Protein AF-X0UMY5-F1 (afdb_monomer_lite)

Sequence (171 aa):
MQELLCKQFGVSAKFNDKVYYTHPLPEKIARATLAKIRTCKVGYRDKYIKGIAEKIVKEKVNLDKLRGIKDTKIIRERLMELPGVGPYTADLVLAIGFRRPTFHLDLFTREALYTFYFDGKKVSDKELIKFVDKRWGKWKHHVMLLLTTNTDTWAKKLGISFRLKSGAKSS

Structure (mmCIF, N/CA/C/O backbone):
data_AF-X0UMY5-F1
#
_entry.id   AF-X0UMY5-F1
#
loop_
_atom_site.group_PDB
_atom_site.id
_atom_site.type_symbol
_atom_site.label_atom_id
_atom_site.label_alt_id
_atom_site.label_comp_id
_atom_site.label_asym_id
_atom_site.label_entity_id
_atom_site.label_seq_id
_atom_site.pdbx_PDB_ins_code
_atom_site.Cartn_x
_atom_site.Cartn_y
_atom_site.Cartn_z
_atom_site.occupancy
_atom_site.B_iso_or_equiv
_atom_site.auth_seq_id
_atom_site.auth_comp_id
_atom_site.auth_asym_id
_atom_site.auth_atom_id
_atom_site.pdbx_PDB_model_num
ATOM 1 N N . MET A 1 1 ? -2.654 5.251 -14.133 1.00 88.88 1 MET A N 1
ATOM 2 C CA . MET A 1 1 ? -1.209 4.959 -13.952 1.00 88.88 1 MET A CA 1
ATOM 3 C C . MET A 1 1 ? -0.907 3.486 -14.191 1.00 88.88 1 MET A C 1
ATOM 5 O O . MET A 1 1 ? -0.159 3.194 -15.109 1.00 88.88 1 MET A O 1
ATOM 9 N N . GLN A 1 2 ? -1.501 2.561 -13.423 1.00 91.31 2 GLN A N 1
ATOM 10 C CA . GLN A 1 2 ? -1.234 1.120 -13.557 1.00 91.31 2 GLN A CA 1
ATOM 11 C C . GLN A 1 2 ? -1.515 0.586 -14.970 1.00 91.31 2 GLN A C 1
ATOM 13 O O . GLN A 1 2 ? -0.653 -0.052 -15.555 1.00 91.31 2 GLN A O 1
ATOM 18 N N . GLU A 1 3 ? -2.651 0.944 -15.572 1.00 94.06 3 GLU A N 1
ATOM 19 C CA . GLU A 1 3 ? -2.949 0.575 -16.965 1.00 94.06 3 GLU A CA 1
ATOM 20 C C . GLU A 1 3 ? -1.906 1.087 -17.967 1.00 94.06 3 GLU A C 1
ATOM 22 O O . GLU A 1 3 ? -1.607 0.403 -18.939 1.00 94.06 3 GLU A O 1
ATOM 27 N N . LEU A 1 4 ? -1.325 2.271 -17.730 1.00 96.94 4 LEU A N 1
ATOM 28 C CA . LEU A 1 4 ? -0.267 2.818 -18.584 1.00 96.94 4 LEU A CA 1
ATOM 29 C C . LEU A 1 4 ? 1.024 2.009 -18.436 1.00 96.94 4 LEU A C 1
ATOM 31 O O . LEU A 1 4 ? 1.668 1.724 -19.438 1.00 96.94 4 LEU A O 1
ATOM 35 N N . LEU A 1 5 ? 1.367 1.584 -17.214 1.00 96.62 5 LEU A N 1
ATOM 36 C CA . LEU A 1 5 ? 2.493 0.674 -16.983 1.00 96.62 5 LEU A CA 1
ATOM 37 C C . LEU A 1 5 ? 2.278 -0.671 -17.686 1.00 96.62 5 LEU A C 1
ATOM 39 O O . LEU A 1 5 ? 3.196 -1.155 -18.346 1.00 96.62 5 LEU A O 1
ATOM 43 N N . CYS A 1 6 ? 1.078 -1.252 -17.589 1.00 97.06 6 CYS A N 1
ATOM 44 C CA . CYS A 1 6 ? 0.743 -2.493 -18.289 1.00 97.06 6 CYS A CA 1
ATOM 45 C C . CYS A 1 6 ? 0.832 -2.311 -19.808 1.00 97.06 6 CYS A C 1
ATOM 47 O O . CYS A 1 6 ? 1.504 -3.089 -20.471 1.00 97.06 6 CYS A O 1
ATOM 49 N N . LYS A 1 7 ? 0.248 -1.250 -20.373 1.00 96.44 7 LYS A N 1
ATOM 50 C CA . LYS A 1 7 ? 0.339 -0.967 -21.816 1.00 96.44 7 LYS A CA 1
ATOM 51 C C . LYS A 1 7 ? 1.782 -0.768 -22.291 1.00 96.44 7 LYS A C 1
ATOM 53 O O . LYS A 1 7 ? 2.150 -1.272 -23.345 1.00 96.44 7 LYS A O 1
ATOM 58 N N . GLN A 1 8 ? 2.602 -0.063 -21.512 1.00 96.81 8 GLN A N 1
ATOM 59 C CA . GLN A 1 8 ? 3.969 0.303 -21.895 1.00 96.81 8 GLN A CA 1
ATOM 60 C C . GLN A 1 8 ? 4.983 -0.836 -21.724 1.00 96.81 8 GLN A C 1
ATOM 62 O O . GLN A 1 8 ? 5.952 -0.927 -22.480 1.00 96.81 8 GLN A O 1
ATOM 67 N N . PHE A 1 9 ? 4.807 -1.673 -20.700 1.00 97.38 9 PHE A N 1
ATOM 68 C CA . PHE A 1 9 ? 5.815 -2.650 -20.276 1.00 97.38 9 PHE A CA 1
ATOM 69 C C . PHE A 1 9 ? 5.265 -4.073 -20.108 1.00 97.38 9 PHE A C 1
ATOM 71 O O . PHE A 1 9 ? 6.040 -5.002 -19.890 1.00 97.38 9 PHE A O 1
ATOM 78 N N . GLY A 1 10 ? 3.957 -4.283 -20.211 1.00 96.56 10 GLY A N 1
ATOM 79 C CA . GLY A 1 10 ? 3.329 -5.601 -20.184 1.00 96.56 10 GLY A CA 1
ATOM 80 C C . GLY A 1 10 ? 3.562 -6.404 -21.462 1.00 96.56 10 GLY A C 1
ATOM 81 O O . GLY A 1 10 ? 4.281 -5.994 -22.379 1.00 96.56 10 GLY A O 1
ATOM 82 N N . VAL A 1 11 ? 2.987 -7.600 -21.506 1.00 96.25 11 VAL A N 1
ATOM 83 C CA . VAL A 1 11 ? 2.858 -8.417 -22.720 1.00 96.25 11 VAL A CA 1
ATOM 84 C C . VAL A 1 11 ? 1.407 -8.328 -23.177 1.00 96.25 11 VAL A C 1
ATOM 86 O O . VAL A 1 11 ? 0.504 -8.391 -22.344 1.00 96.25 11 VAL A O 1
ATOM 89 N N . SER A 1 12 ? 1.176 -8.138 -24.474 1.00 95.88 12 SER A N 1
ATOM 90 C CA . SER A 1 12 ? -0.179 -8.088 -25.023 1.00 95.88 12 SER A CA 1
ATOM 91 C C . SER A 1 12 ? -0.782 -9.487 -25.142 1.00 95.88 12 SER A C 1
ATOM 93 O O . SER A 1 12 ? -0.109 -10.407 -25.601 1.00 95.88 12 SER A O 1
ATOM 95 N N . ALA A 1 13 ? -2.062 -9.620 -24.813 1.00 94.88 13 ALA A N 1
ATOM 96 C CA . ALA A 1 13 ? -2.863 -10.822 -25.010 1.00 94.88 13 ALA A CA 1
ATOM 97 C C . ALA A 1 13 ? -4.207 -10.442 -25.646 1.00 94.88 13 ALA A C 1
ATOM 99 O O . ALA A 1 13 ? -4.795 -9.424 -25.275 1.00 94.88 13 ALA A O 1
ATOM 100 N N . LYS A 1 14 ? -4.699 -11.241 -26.599 1.00 96.44 14 LYS A N 1
ATOM 101 C CA . LYS A 1 14 ? -5.999 -11.020 -27.250 1.00 96.44 14 LYS A CA 1
ATOM 102 C C . LYS A 1 14 ? -7.041 -11.969 -26.658 1.00 96.44 14 LYS A C 1
ATOM 104 O O . LYS A 1 14 ? -6.791 -13.166 -26.564 1.00 96.44 14 LYS A O 1
ATOM 109 N N . PHE A 1 15 ? -8.200 -11.437 -26.284 1.00 95.38 15 PHE A N 1
ATOM 110 C CA . PHE A 1 15 ? -9.347 -12.213 -25.808 1.00 95.38 15 PHE A CA 1
ATOM 111 C C . PHE A 1 15 ? -10.645 -11.509 -26.222 1.00 95.38 15 PHE A C 1
ATOM 113 O O . PHE A 1 15 ? -10.776 -10.309 -25.982 1.00 95.38 15 PHE A O 1
ATOM 120 N N . ASN A 1 16 ? -11.578 -12.223 -26.864 1.00 94.75 16 ASN A N 1
ATOM 121 C CA . ASN A 1 16 ? -12.845 -11.683 -27.395 1.00 94.75 16 ASN A CA 1
ATOM 122 C C . ASN A 1 16 ? -12.675 -10.346 -28.144 1.00 94.75 16 ASN A C 1
ATOM 124 O O . ASN A 1 16 ? -13.276 -9.335 -27.784 1.00 94.75 16 ASN A O 1
ATOM 128 N N . ASP A 1 17 ? -11.767 -10.329 -29.124 1.00 94.75 17 ASP A N 1
ATOM 129 C CA . ASP A 1 17 ? -11.430 -9.159 -29.953 1.00 94.75 17 ASP A CA 1
ATOM 130 C C . ASP A 1 17 ? -10.934 -7.909 -29.221 1.00 94.75 17 ASP A C 1
ATOM 132 O O . ASP A 1 17 ? -10.745 -6.853 -29.823 1.00 94.75 17 ASP A O 1
ATOM 136 N N . LYS A 1 18 ? -10.597 -8.044 -27.938 1.00 95.88 18 LYS A N 1
ATOM 137 C CA . LYS A 1 18 ? -9.970 -6.996 -27.136 1.00 95.88 18 LYS A CA 1
ATOM 138 C C . LYS A 1 18 ? -8.519 -7.348 -26.841 1.00 95.88 18 LYS A C 1
ATOM 140 O O . LYS A 1 18 ? -8.171 -8.509 -26.617 1.00 95.88 18 LYS A O 1
ATOM 145 N N . VAL A 1 19 ? -7.668 -6.324 -26.838 1.00 96.12 19 VAL A N 1
ATOM 146 C CA . VAL A 1 19 ? -6.256 -6.441 -26.461 1.00 96.12 19 VAL A CA 1
ATOM 147 C C . VAL A 1 19 ? -6.095 -6.024 -25.006 1.00 96.12 19 VAL A C 1
ATOM 149 O O . VAL A 1 19 ? -6.445 -4.910 -24.614 1.00 96.12 19 VAL A O 1
ATOM 152 N N . TYR A 1 20 ? -5.525 -6.924 -24.221 1.00 96.25 20 TYR A N 1
ATOM 153 C CA . TYR A 1 20 ? -5.171 -6.727 -22.825 1.00 96.25 20 TYR A CA 1
ATOM 154 C C . TYR A 1 20 ? -3.658 -6.735 -22.678 1.00 96.25 20 TYR A C 1
ATOM 156 O O . TYR A 1 20 ? -2.945 -7.277 -23.517 1.00 96.25 20 TYR A O 1
ATOM 164 N N . TYR A 1 21 ? -3.167 -6.154 -21.589 1.00 97.12 21 TYR A N 1
ATOM 165 C CA . TYR A 1 21 ? -1.746 -6.133 -21.282 1.00 97.12 21 TYR A CA 1
ATOM 166 C C . TYR A 1 21 ? -1.520 -6.667 -19.878 1.00 97.12 21 TYR A C 1
ATOM 168 O O . TYR A 1 21 ? -2.179 -6.230 -18.931 1.00 97.12 21 TYR A O 1
ATOM 176 N N . THR A 1 22 ? -0.583 -7.600 -19.738 1.00 96.44 22 THR A N 1
ATOM 177 C CA . THR A 1 22 ? -0.213 -8.146 -18.430 1.00 96.44 22 THR A CA 1
ATOM 178 C C . THR A 1 22 ? 0.404 -7.071 -17.539 1.00 96.44 22 THR A C 1
ATOM 180 O O . THR A 1 22 ? 0.918 -6.053 -18.014 1.00 96.44 22 THR A O 1
ATOM 183 N N . HIS A 1 23 ? 0.437 -7.328 -16.230 1.00 95.44 23 HIS A N 1
ATOM 184 C CA . HIS A 1 23 ? 1.312 -6.559 -15.353 1.00 95.44 23 HIS A CA 1
ATOM 185 C C . HIS A 1 23 ? 2.771 -6.703 -15.829 1.00 95.44 23 HIS A C 1
ATOM 187 O O . HIS A 1 23 ? 3.162 -7.794 -16.267 1.00 95.44 23 HIS A O 1
ATOM 193 N N . PRO A 1 24 ? 3.583 -5.633 -15.797 1.00 96.25 24 PRO A N 1
ATOM 194 C CA . PRO A 1 24 ? 4.969 -5.717 -16.226 1.00 96.25 24 PRO A CA 1
ATOM 195 C C . PRO A 1 24 ? 5.804 -6.612 -15.314 1.00 96.25 24 PRO A C 1
ATOM 197 O O . PRO A 1 24 ? 5.632 -6.615 -14.092 1.00 96.25 24 PRO A O 1
ATOM 200 N N . LEU A 1 25 ? 6.744 -7.325 -15.935 1.00 95.69 25 LEU A N 1
ATOM 201 C CA . LEU A 1 25 ? 7.779 -8.079 -15.239 1.00 95.69 25 LEU A CA 1
ATOM 202 C C . LEU A 1 25 ? 8.873 -7.136 -14.701 1.00 95.69 25 LEU A C 1
ATOM 204 O O . LEU A 1 25 ? 9.191 -6.145 -15.377 1.00 95.69 25 LEU A O 1
ATOM 208 N N . PRO A 1 26 ? 9.487 -7.439 -13.540 1.00 96.44 26 PRO A N 1
ATOM 209 C CA . PRO A 1 26 ? 10.571 -6.633 -12.977 1.00 96.44 26 PRO A CA 1
ATOM 210 C C . PRO A 1 26 ? 11.713 -6.373 -13.968 1.00 96.44 26 PRO A C 1
ATOM 212 O O . PRO A 1 26 ? 12.174 -5.243 -14.086 1.00 96.44 26 PRO A O 1
ATOM 215 N N . GLU A 1 27 ? 12.111 -7.359 -14.770 1.00 97.06 27 GLU A N 1
ATOM 216 C CA . GLU A 1 27 ? 13.205 -7.258 -15.746 1.00 97.06 27 GLU A CA 1
ATOM 217 C C . GLU A 1 27 ? 12.942 -6.188 -16.810 1.00 97.06 27 GLU A C 1
ATOM 219 O O . GLU A 1 27 ? 13.857 -5.477 -17.237 1.00 97.06 27 GLU A O 1
ATOM 224 N N . LYS A 1 28 ? 11.684 -6.048 -17.248 1.00 97.56 28 LYS A N 1
ATOM 225 C CA . LYS A 1 28 ? 11.303 -5.022 -18.228 1.00 97.56 28 LYS A CA 1
ATOM 226 C C . LYS A 1 28 ? 11.378 -3.621 -17.629 1.00 97.56 28 LYS A C 1
ATOM 228 O O . LYS A 1 28 ? 11.832 -2.704 -18.310 1.00 97.56 28 LYS A O 1
ATOM 233 N N . ILE A 1 29 ? 10.970 -3.460 -16.372 1.00 98.00 29 ILE A N 1
ATOM 234 C CA . ILE A 1 29 ? 11.041 -2.175 -15.665 1.00 98.00 29 ILE A CA 1
ATOM 235 C C . ILE A 1 29 ? 12.493 -1.817 -15.327 1.00 98.00 29 ILE A C 1
ATOM 237 O O . ILE A 1 29 ? 12.902 -0.681 -15.558 1.00 98.00 29 ILE A O 1
ATOM 241 N N . ALA A 1 30 ? 13.293 -2.777 -14.857 1.00 97.62 30 ALA A N 1
ATOM 242 C CA . ALA A 1 30 ? 14.694 -2.569 -14.492 1.00 97.62 30 ALA A CA 1
ATOM 243 C C . ALA A 1 30 ? 15.532 -2.054 -15.675 1.00 97.62 30 ALA A C 1
ATOM 245 O O . ALA A 1 30 ? 16.326 -1.127 -15.518 1.00 97.62 30 ALA A O 1
ATOM 246 N N . ARG A 1 31 ? 15.302 -2.580 -16.887 1.00 97.75 31 ARG A N 1
ATOM 247 C CA . ARG A 1 31 ? 15.978 -2.120 -18.116 1.00 97.75 31 ARG A CA 1
ATOM 248 C C . ARG A 1 31 ? 15.446 -0.796 -18.673 1.00 97.75 31 ARG A C 1
ATOM 250 O O . ARG A 1 31 ? 16.093 -0.193 -19.523 1.00 97.75 31 ARG A O 1
ATOM 257 N N . ALA A 1 32 ? 14.273 -0.335 -18.242 1.00 97.69 32 ALA A N 1
ATOM 258 C CA . ALA A 1 32 ? 13.686 0.897 -18.757 1.00 97.69 32 ALA A CA 1
ATOM 259 C C . ALA A 1 32 ? 14.389 2.141 -18.192 1.00 97.69 32 ALA A C 1
ATOM 261 O O . ALA A 1 32 ? 14.833 2.166 -17.043 1.00 97.69 32 ALA A O 1
ATOM 262 N N . THR A 1 33 ? 14.448 3.214 -18.981 1.00 97.62 33 THR A N 1
ATOM 263 C CA . THR A 1 33 ? 14.919 4.516 -18.494 1.00 97.62 33 THR A CA 1
ATOM 264 C C . THR A 1 33 ? 13.873 5.159 -17.578 1.00 97.62 33 THR A C 1
ATOM 266 O O . THR A 1 33 ? 12.667 4.957 -17.751 1.00 97.62 33 THR A O 1
ATOM 269 N N . LEU A 1 34 ? 14.317 5.988 -16.625 1.00 97.25 34 LEU A N 1
ATOM 270 C CA . LEU A 1 34 ? 13.405 6.748 -15.756 1.00 97.25 34 LEU A CA 1
ATOM 271 C C . LEU A 1 34 ? 12.433 7.613 -16.568 1.00 97.25 34 LEU A C 1
ATOM 273 O O . LEU A 1 34 ? 11.244 7.645 -16.263 1.00 97.25 34 LEU A O 1
ATOM 277 N N . ALA A 1 35 ? 12.917 8.250 -17.641 1.00 96.88 35 ALA A N 1
ATOM 278 C CA . ALA A 1 35 ? 12.086 9.042 -18.545 1.00 96.88 35 ALA A CA 1
ATOM 279 C C . ALA A 1 35 ? 10.931 8.213 -19.131 1.00 96.88 35 ALA A C 1
ATOM 281 O O . ALA A 1 35 ? 9.782 8.652 -19.098 1.00 96.88 35 ALA A O 1
ATOM 282 N N . LYS A 1 36 ? 11.207 6.977 -19.577 1.00 97.25 36 LYS A N 1
ATOM 283 C CA . LYS A 1 36 ? 10.182 6.077 -20.121 1.00 97.25 36 LYS A CA 1
ATOM 284 C C . LYS A 1 36 ? 9.163 5.667 -19.059 1.00 97.25 36 LYS A C 1
ATOM 286 O O . LYS A 1 36 ? 7.971 5.665 -19.348 1.00 97.25 36 LYS A O 1
ATOM 291 N N . ILE A 1 37 ? 9.594 5.379 -17.832 1.00 97.81 37 ILE A N 1
ATOM 292 C CA . ILE A 1 37 ? 8.681 5.063 -16.718 1.00 97.81 37 ILE A CA 1
ATOM 293 C C . ILE A 1 37 ? 7.802 6.276 -16.376 1.00 97.81 37 ILE A C 1
ATOM 295 O O . ILE A 1 37 ? 6.595 6.134 -16.171 1.00 97.81 37 ILE A O 1
ATOM 299 N N . ARG A 1 38 ? 8.370 7.486 -16.385 1.00 96.69 38 ARG A N 1
ATOM 300 C CA . ARG A 1 38 ? 7.656 8.730 -16.066 1.00 96.69 38 ARG A CA 1
ATOM 301 C C . ARG A 1 38 ? 6.504 9.030 -17.033 1.00 96.69 38 ARG A C 1
ATOM 303 O O . ARG A 1 38 ? 5.491 9.573 -16.593 1.00 96.69 38 ARG A O 1
ATOM 310 N N . THR A 1 39 ? 6.588 8.591 -18.295 1.00 97.06 39 THR A N 1
ATOM 311 C CA . THR A 1 39 ? 5.473 8.697 -19.266 1.00 97.06 39 THR A CA 1
ATOM 312 C C . THR A 1 39 ? 4.184 8.012 -18.790 1.00 97.06 39 THR A C 1
ATOM 314 O O . THR A 1 39 ? 3.088 8.413 -19.174 1.00 97.06 39 THR A O 1
ATOM 317 N N . CYS A 1 40 ? 4.280 7.045 -17.869 1.00 97.31 40 CYS A N 1
ATOM 318 C CA . CYS A 1 40 ? 3.131 6.346 -17.283 1.00 97.31 40 CYS A CA 1
ATOM 319 C C . CYS A 1 40 ? 2.409 7.152 -16.181 1.00 97.31 40 CYS A C 1
ATOM 321 O O . CYS A 1 40 ? 1.572 6.605 -15.454 1.00 97.31 40 CYS A O 1
ATOM 323 N N . LYS A 1 41 ? 2.723 8.450 -16.049 1.00 96.88 41 LYS A N 1
ATOM 324 C CA . LYS A 1 41 ? 2.129 9.403 -15.095 1.00 96.88 41 LYS A CA 1
ATOM 325 C C . LYS A 1 41 ? 2.325 9.022 -13.622 1.00 96.88 41 LYS A C 1
ATOM 327 O O . LYS A 1 41 ? 1.504 9.373 -12.787 1.00 96.88 41 LYS A O 1
ATOM 332 N N . VAL A 1 42 ? 3.410 8.315 -13.291 1.00 94.88 42 VAL A N 1
ATOM 333 C CA . VAL A 1 42 ? 3.701 7.838 -11.919 1.00 94.88 42 VAL A CA 1
ATOM 334 C C . VAL A 1 42 ? 4.295 8.912 -10.990 1.00 94.88 42 VAL A C 1
ATOM 336 O O . VAL A 1 42 ? 4.395 8.702 -9.778 1.00 94.88 42 VAL A O 1
ATOM 339 N N . GLY A 1 43 ? 4.668 10.073 -11.540 1.00 94.38 43 GLY A N 1
ATOM 340 C CA . GLY A 1 43 ? 5.290 11.173 -10.800 1.00 94.38 43 GLY A CA 1
ATOM 341 C C . GLY A 1 43 ? 6.654 10.782 -10.225 1.00 94.38 43 GLY A C 1
ATOM 342 O O . GLY A 1 43 ? 7.393 10.024 -10.847 1.00 94.38 43 GLY A O 1
ATOM 343 N N . TYR A 1 44 ? 6.956 11.254 -9.012 1.00 93.81 44 TYR A N 1
ATOM 344 C CA . TYR A 1 44 ? 8.215 10.979 -8.296 1.00 93.81 44 TYR A CA 1
ATOM 345 C C . TYR A 1 44 ? 8.443 9.495 -7.952 1.00 93.81 44 TYR A C 1
ATOM 347 O O . TYR A 1 44 ? 9.529 9.114 -7.517 1.00 93.81 44 TYR A O 1
ATOM 355 N N . ARG A 1 45 ? 7.410 8.653 -8.102 1.00 95.62 45 ARG A N 1
ATOM 356 C CA . ARG A 1 45 ? 7.484 7.215 -7.810 1.00 95.62 45 ARG A CA 1
ATOM 357 C C . ARG A 1 45 ? 8.235 6.436 -8.884 1.00 95.62 45 ARG A C 1
ATOM 359 O O . ARG A 1 45 ? 8.533 5.270 -8.663 1.00 95.62 45 ARG A O 1
ATOM 366 N N . ASP A 1 46 ? 8.553 7.054 -10.018 1.00 96.31 46 ASP A N 1
ATOM 367 C CA . ASP A 1 46 ? 9.377 6.460 -11.073 1.00 96.31 46 ASP A CA 1
ATOM 368 C C . ASP A 1 46 ? 10.702 5.890 -10.540 1.00 96.31 46 ASP A C 1
ATOM 370 O O . ASP A 1 46 ? 11.049 4.753 -10.861 1.00 96.31 46 ASP A O 1
ATOM 374 N N . LYS A 1 47 ? 11.388 6.635 -9.664 1.00 96.75 47 LYS A N 1
ATOM 375 C CA . LYS A 1 47 ? 12.637 6.221 -9.010 1.00 96.75 47 LYS A CA 1
ATOM 376 C C . LYS A 1 47 ? 12.446 4.978 -8.143 1.00 96.75 47 LYS A C 1
ATOM 378 O O . LYS A 1 47 ? 13.263 4.066 -8.204 1.00 96.75 47 LYS A O 1
ATOM 383 N N . TYR A 1 48 ? 11.360 4.919 -7.372 1.00 97.25 48 TYR A N 1
ATOM 384 C CA . TYR A 1 48 ? 11.058 3.770 -6.514 1.00 97.25 48 TYR A CA 1
ATOM 385 C C . TYR A 1 48 ? 10.646 2.551 -7.333 1.00 97.25 48 TYR A C 1
ATOM 387 O O . TYR A 1 48 ? 11.165 1.468 -7.109 1.00 97.25 48 TYR A O 1
ATOM 395 N N . ILE A 1 49 ? 9.784 2.725 -8.337 1.00 97.12 49 ILE A N 1
ATOM 396 C CA . ILE A 1 49 ? 9.355 1.638 -9.226 1.00 97.12 49 ILE A CA 1
ATOM 397 C C . ILE A 1 49 ? 10.566 1.012 -9.929 1.00 97.12 49 ILE A C 1
ATOM 399 O O . ILE A 1 49 ? 10.708 -0.212 -9.921 1.00 97.12 49 ILE A O 1
ATOM 403 N N . LYS A 1 50 ? 11.460 1.838 -10.493 1.00 97.81 50 LYS A N 1
ATOM 404 C CA . LYS A 1 50 ? 12.700 1.360 -11.117 1.00 97.81 50 LYS A CA 1
ATOM 405 C C . LYS A 1 50 ? 13.625 0.699 -10.097 1.00 97.81 50 LYS A C 1
ATOM 407 O O . LYS A 1 50 ? 14.043 -0.428 -10.327 1.00 97.81 50 LYS A O 1
ATOM 412 N N . GLY A 1 51 ? 13.882 1.350 -8.962 1.00 97.56 51 GLY A N 1
ATOM 413 C CA . GLY A 1 51 ? 14.791 0.839 -7.933 1.00 97.56 51 GLY A CA 1
ATOM 414 C C . GLY A 1 51 ? 14.331 -0.484 -7.314 1.00 97.56 51 GLY A C 1
ATOM 415 O O . GLY A 1 51 ? 15.147 -1.374 -7.095 1.00 97.56 51 GLY A O 1
ATOM 416 N N . ILE A 1 52 ? 13.024 -0.660 -7.089 1.00 96.88 52 ILE A N 1
ATOM 417 C CA . ILE A 1 52 ? 12.450 -1.939 -6.645 1.00 96.88 52 ILE A CA 1
ATOM 418 C C . ILE A 1 52 ? 12.689 -3.015 -7.705 1.00 96.88 52 ILE A C 1
ATOM 420 O O . ILE A 1 52 ? 13.158 -4.101 -7.376 1.00 96.88 52 ILE A O 1
ATOM 424 N N . ALA A 1 53 ? 12.393 -2.721 -8.974 1.00 97.25 53 ALA A N 1
ATOM 425 C CA . ALA A 1 53 ? 12.584 -3.675 -10.059 1.00 97.25 53 ALA A CA 1
ATOM 426 C C . ALA A 1 53 ? 14.060 -4.076 -10.222 1.00 97.25 53 ALA A C 1
ATOM 428 O O . ALA A 1 53 ? 14.365 -5.260 -10.338 1.00 97.25 53 ALA A O 1
ATOM 429 N N . GLU A 1 54 ? 14.980 -3.112 -10.169 1.00 97.38 54 GLU A N 1
ATOM 430 C CA . GLU A 1 54 ? 16.424 -3.354 -10.224 1.00 97.38 54 GLU A CA 1
ATOM 431 C C . GLU A 1 54 ? 16.906 -4.200 -9.048 1.00 97.38 54 GLU A C 1
ATOM 433 O O . GLU A 1 54 ? 17.646 -5.158 -9.263 1.00 97.38 54 GLU A O 1
ATOM 438 N N . LYS A 1 55 ? 16.453 -3.903 -7.823 1.00 96.12 55 LYS A N 1
ATOM 439 C CA . LYS A 1 55 ? 16.800 -4.686 -6.632 1.00 96.12 55 LYS A CA 1
ATOM 440 C C . LYS A 1 55 ? 16.283 -6.122 -6.729 1.00 96.12 55 LYS A C 1
ATOM 442 O O . LYS A 1 55 ? 17.054 -7.052 -6.512 1.00 96.12 55 LYS A O 1
ATOM 447 N N . ILE A 1 56 ? 15.025 -6.313 -7.140 1.00 95.31 56 ILE A N 1
ATOM 448 C CA . ILE A 1 56 ? 14.439 -7.649 -7.338 1.00 95.31 56 ILE A CA 1
ATOM 449 C C . ILE A 1 56 ? 15.257 -8.463 -8.344 1.00 95.31 56 ILE A C 1
ATOM 451 O O . ILE A 1 56 ? 15.581 -9.617 -8.067 1.00 95.31 56 ILE A O 1
ATOM 455 N N . VAL A 1 57 ? 15.619 -7.866 -9.482 1.00 96.62 57 VAL A N 1
ATOM 456 C CA . VAL A 1 57 ? 16.381 -8.548 -10.539 1.00 96.62 57 VAL A CA 1
ATOM 457 C C . VAL A 1 57 ? 17.815 -8.838 -10.091 1.00 96.62 57 VAL A C 1
ATOM 459 O O . VAL A 1 57 ? 18.291 -9.961 -10.256 1.00 96.62 57 VAL A O 1
ATOM 462 N N . LYS A 1 58 ? 18.500 -7.854 -9.497 1.00 96.56 58 LYS A N 1
ATOM 463 C CA . LYS A 1 58 ? 19.901 -7.965 -9.064 1.00 96.56 58 LYS A CA 1
ATOM 464 C C . LYS A 1 58 ? 20.080 -8.999 -7.955 1.00 96.56 58 LYS A C 1
ATOM 466 O O . LYS A 1 58 ? 20.973 -9.836 -8.037 1.00 96.56 58 LYS A O 1
ATOM 471 N N . GLU A 1 59 ? 19.237 -8.946 -6.930 1.00 94.75 59 GLU A N 1
ATOM 472 C CA . GLU A 1 59 ? 19.320 -9.833 -5.762 1.00 94.75 59 GLU A CA 1
ATOM 473 C C . GLU A 1 59 ? 18.535 -11.136 -5.959 1.00 94.75 59 GLU A C 1
ATOM 475 O O . GLU A 1 59 ? 18.510 -11.986 -5.070 1.00 94.75 59 GLU A O 1
ATOM 480 N N . LYS A 1 60 ? 17.893 -11.312 -7.125 1.00 92.62 60 LYS A N 1
ATOM 481 C CA . LYS A 1 60 ? 17.020 -12.454 -7.437 1.00 92.62 60 LYS A CA 1
ATOM 482 C C . LYS A 1 60 ? 15.984 -12.680 -6.328 1.00 92.62 60 LYS A C 1
ATOM 484 O O . LYS A 1 60 ? 15.761 -13.811 -5.884 1.00 92.62 60 LYS A O 1
ATOM 489 N N . VAL A 1 61 ? 15.370 -11.588 -5.860 1.00 89.94 61 VAL A N 1
ATOM 490 C CA . VAL A 1 61 ? 14.407 -11.609 -4.751 1.00 89.94 61 VAL A CA 1
ATOM 491 C C . VAL A 1 61 ? 13.241 -12.514 -5.126 1.00 89.94 61 VAL A C 1
ATOM 493 O O . VAL A 1 61 ? 12.472 -12.228 -6.041 1.00 89.94 61 VAL A O 1
ATOM 496 N N . ASN A 1 62 ? 13.088 -13.605 -4.383 1.00 88.31 62 ASN A N 1
ATOM 497 C CA . ASN A 1 62 ? 12.006 -14.554 -4.588 1.00 88.31 62 ASN A CA 1
ATOM 498 C C . ASN A 1 62 ? 10.878 -14.276 -3.582 1.00 88.31 62 ASN A C 1
ATOM 500 O O . ASN A 1 62 ? 10.980 -14.615 -2.399 1.00 88.31 62 ASN A O 1
ATOM 504 N N . LEU A 1 63 ? 9.800 -13.655 -4.065 1.00 86.75 63 LEU A N 1
ATOM 505 C CA . LEU A 1 63 ? 8.641 -13.301 -3.241 1.00 86.75 63 LEU A CA 1
ATOM 506 C C . LEU A 1 63 ? 7.909 -14.533 -2.684 1.00 86.75 63 LEU A C 1
ATOM 508 O O . LEU A 1 63 ? 7.375 -14.458 -1.579 1.00 86.75 63 LEU A O 1
ATOM 512 N N . ASP A 1 64 ? 7.928 -15.674 -3.377 1.00 88.44 64 ASP A N 1
ATOM 513 C CA . ASP A 1 64 ? 7.319 -16.913 -2.876 1.00 88.44 64 ASP A CA 1
ATOM 514 C C . ASP A 1 64 ? 8.119 -17.511 -1.713 1.00 88.44 64 ASP A C 1
ATOM 516 O O . ASP A 1 64 ? 7.539 -17.953 -0.720 1.00 88.44 64 ASP A O 1
ATOM 520 N N . LYS A 1 65 ? 9.456 -17.426 -1.759 1.00 91.12 65 LYS A N 1
ATOM 521 C CA . LYS A 1 65 ? 10.305 -17.770 -0.607 1.00 91.12 65 LYS A CA 1
ATOM 522 C C . LYS A 1 65 ? 10.021 -16.857 0.583 1.00 91.12 65 LYS A C 1
ATOM 524 O O . LYS A 1 65 ? 9.929 -17.347 1.706 1.00 91.12 65 LYS A O 1
ATOM 529 N N . LEU A 1 66 ? 9.840 -15.551 0.354 1.00 90.50 66 LEU A N 1
ATOM 530 C CA . LEU A 1 66 ? 9.433 -14.629 1.422 1.00 90.50 66 LEU A CA 1
ATOM 531 C C . LEU A 1 66 ? 8.067 -15.009 1.999 1.00 90.50 66 LEU A C 1
ATOM 533 O O . LEU A 1 66 ? 7.903 -15.016 3.218 1.00 90.50 66 LEU A O 1
ATOM 537 N N . ARG A 1 67 ? 7.106 -15.384 1.148 1.00 90.00 67 ARG A N 1
ATOM 538 C CA . ARG A 1 67 ? 5.776 -15.832 1.576 1.00 90.00 67 ARG A CA 1
ATOM 539 C C . ARG A 1 67 ? 5.839 -17.074 2.471 1.00 90.00 67 ARG A C 1
ATOM 541 O O . ARG A 1 67 ? 4.983 -17.201 3.343 1.00 90.00 67 ARG A O 1
ATOM 548 N N . GLY A 1 68 ? 6.839 -17.942 2.307 1.00 91.44 68 GLY A N 1
ATOM 549 C CA . GLY A 1 68 ? 7.049 -19.139 3.133 1.00 91.44 68 GLY A CA 1
ATOM 550 C C . GLY A 1 68 ? 7.572 -18.885 4.557 1.00 91.44 68 GLY A C 1
ATOM 551 O O . GLY A 1 68 ? 7.478 -19.772 5.405 1.00 91.44 68 GLY A O 1
ATOM 552 N N . ILE A 1 69 ? 8.091 -17.692 4.866 1.00 93.81 69 ILE A N 1
ATOM 553 C CA . ILE A 1 69 ? 8.627 -17.369 6.201 1.00 93.81 69 ILE A CA 1
ATOM 554 C C . ILE A 1 69 ? 7.482 -17.307 7.220 1.00 93.81 69 ILE A C 1
ATOM 556 O O . ILE A 1 69 ? 6.487 -16.622 7.005 1.00 93.81 69 ILE A O 1
ATOM 560 N N . LYS A 1 70 ? 7.580 -18.009 8.354 1.00 93.25 70 LYS A N 1
ATOM 561 C CA . LYS A 1 70 ? 6.494 -18.007 9.356 1.00 93.25 70 LYS A CA 1
ATOM 562 C C . LYS A 1 70 ? 6.347 -16.649 10.048 1.00 93.25 70 LYS A C 1
ATOM 564 O O . LYS A 1 70 ? 5.225 -16.160 10.179 1.00 93.25 70 LYS A O 1
ATOM 569 N N . ASP A 1 71 ? 7.465 -16.039 10.433 1.00 94.75 71 ASP A N 1
ATOM 570 C CA . ASP A 1 71 ? 7.484 -14.755 11.130 1.00 94.75 71 ASP A CA 1
ATOM 571 C C . ASP A 1 71 ? 7.171 -13.582 10.187 1.00 94.75 71 ASP A C 1
ATOM 573 O O . ASP A 1 71 ? 7.905 -13.270 9.250 1.00 94.75 71 ASP A O 1
ATOM 577 N N . THR A 1 72 ? 6.064 -12.899 10.472 1.00 94.25 72 THR A N 1
ATOM 578 C CA . THR A 1 72 ? 5.599 -11.738 9.702 1.00 94.25 72 THR A CA 1
ATOM 579 C C . THR A 1 72 ? 6.517 -10.526 9.875 1.00 94.25 72 THR A C 1
ATOM 581 O O . THR A 1 72 ? 6.624 -9.716 8.954 1.00 94.25 72 THR A O 1
ATOM 584 N N . LYS A 1 73 ? 7.202 -10.394 11.018 1.00 94.38 73 LYS A N 1
ATOM 585 C CA . LYS A 1 73 ? 8.128 -9.287 11.281 1.00 94.38 73 LYS A CA 1
ATOM 586 C C . LYS A 1 73 ? 9.329 -9.342 10.338 1.00 94.38 73 LYS A C 1
ATOM 588 O O . LYS A 1 73 ? 9.631 -8.334 9.711 1.00 94.38 73 LYS A O 1
ATOM 593 N N . ILE A 1 74 ? 9.906 -10.528 10.143 1.00 95.44 74 ILE A N 1
ATOM 594 C CA . ILE A 1 74 ? 11.028 -10.742 9.216 1.00 95.44 74 ILE A CA 1
ATOM 595 C C . ILE A 1 74 ? 10.630 -10.375 7.782 1.00 95.44 74 ILE A C 1
ATOM 597 O O . ILE A 1 74 ? 11.382 -9.715 7.067 1.00 95.44 74 ILE A O 1
ATOM 601 N N . ILE A 1 75 ? 9.432 -10.776 7.342 1.00 95.56 75 ILE A N 1
ATOM 602 C CA . ILE A 1 75 ? 8.953 -10.418 6.000 1.00 95.56 75 ILE A CA 1
ATOM 603 C C . ILE A 1 75 ? 8.779 -8.899 5.884 1.00 95.56 75 ILE A C 1
ATOM 605 O O . ILE A 1 75 ? 9.172 -8.323 4.872 1.00 95.56 75 ILE A O 1
ATOM 609 N N . ARG A 1 76 ? 8.216 -8.245 6.911 1.00 95.75 76 ARG A N 1
ATOM 610 C CA . ARG A 1 76 ? 8.052 -6.785 6.941 1.00 95.75 76 ARG A CA 1
ATOM 611 C C . ARG A 1 76 ? 9.389 -6.070 6.787 1.00 95.75 76 ARG A C 1
ATOM 613 O O . ARG A 1 76 ? 9.491 -5.186 5.945 1.00 95.75 76 ARG A O 1
ATOM 620 N N . GLU A 1 77 ? 10.387 -6.465 7.571 1.00 95.56 77 GLU A N 1
ATOM 621 C CA . GLU A 1 77 ? 11.732 -5.883 7.536 1.00 95.56 77 GLU A CA 1
ATOM 622 C C . GLU A 1 77 ? 12.343 -6.016 6.137 1.00 95.56 77 GLU A C 1
ATOM 624 O O . GLU A 1 77 ? 12.726 -5.010 5.548 1.00 95.56 77 GLU A O 1
ATOM 629 N N . ARG A 1 78 ? 12.281 -7.210 5.531 1.00 94.31 78 ARG A N 1
ATOM 630 C CA . ARG A 1 78 ? 12.765 -7.427 4.156 1.00 94.31 78 ARG A CA 1
ATOM 631 C C . ARG A 1 78 ? 12.020 -6.610 3.104 1.00 94.31 78 ARG A C 1
ATOM 633 O O . ARG A 1 78 ? 12.627 -6.136 2.149 1.00 94.31 78 ARG A O 1
ATOM 640 N N . LEU A 1 79 ? 10.704 -6.439 3.244 1.00 94.69 79 LEU A N 1
ATOM 641 C CA . LEU A 1 79 ? 9.935 -5.575 2.344 1.00 94.69 79 LEU A CA 1
ATOM 642 C C . LEU A 1 79 ? 10.355 -4.111 2.492 1.00 94.69 79 LEU A C 1
ATOM 644 O O . LEU A 1 79 ? 10.417 -3.405 1.492 1.00 94.69 79 LEU A O 1
ATOM 648 N N . MET A 1 80 ? 10.659 -3.661 3.710 1.00 95.81 80 MET A N 1
ATOM 649 C CA . MET A 1 80 ? 11.088 -2.286 3.986 1.00 95.81 80 MET A CA 1
ATOM 650 C C . MET A 1 80 ? 12.508 -1.969 3.500 1.00 95.81 80 MET A C 1
ATOM 652 O O . MET A 1 80 ? 12.859 -0.802 3.356 1.00 95.81 80 MET A O 1
ATOM 656 N N . GLU A 1 81 ? 13.315 -2.980 3.180 1.00 94.31 81 GLU A N 1
ATOM 657 C CA . GLU A 1 81 ? 14.596 -2.791 2.488 1.00 94.31 81 GLU A CA 1
ATOM 658 C C . GLU A 1 81 ? 14.428 -2.388 1.011 1.00 94.31 81 GLU A C 1
ATOM 660 O O . GLU A 1 81 ? 15.411 -2.047 0.339 1.00 94.31 81 GLU A O 1
ATOM 665 N N . LEU A 1 82 ? 13.211 -2.476 0.462 1.00 94.19 82 LEU A N 1
ATOM 666 C CA . LEU A 1 82 ? 12.912 -2.063 -0.903 1.00 94.19 82 LEU A CA 1
ATOM 667 C C . LEU A 1 82 ? 12.752 -0.530 -0.989 1.00 94.19 82 LEU A C 1
ATOM 669 O O . LEU A 1 82 ? 12.085 0.075 -0.145 1.00 94.19 82 LEU A O 1
ATOM 673 N N . PRO A 1 83 ? 13.296 0.129 -2.032 1.00 93.31 83 PRO A N 1
ATOM 674 C CA . PRO A 1 83 ? 13.234 1.584 -2.153 1.00 93.31 83 PRO A CA 1
ATOM 675 C C . PRO A 1 83 ? 11.800 2.128 -2.130 1.00 93.31 83 PRO A C 1
ATOM 677 O O . PRO A 1 83 ? 10.970 1.754 -2.955 1.00 93.31 83 PRO A O 1
ATOM 680 N N . GLY A 1 84 ? 11.515 3.054 -1.212 1.00 92.06 84 GLY A N 1
ATOM 681 C CA . GLY A 1 84 ? 10.195 3.684 -1.090 1.00 92.06 84 GLY A CA 1
ATOM 682 C C . GLY A 1 84 ? 9.131 2.826 -0.391 1.00 92.06 84 GLY A C 1
ATOM 683 O O . GLY A 1 84 ? 7.969 3.238 -0.336 1.00 92.06 84 GLY A O 1
ATOM 684 N N . VAL A 1 85 ? 9.495 1.664 0.163 1.00 94.94 85 VAL A N 1
ATOM 685 C CA . VAL A 1 85 ? 8.590 0.820 0.954 1.00 94.94 85 VAL A CA 1
ATOM 686 C C . VAL A 1 85 ? 8.765 1.120 2.443 1.00 94.94 85 VAL A C 1
ATOM 688 O O . VAL A 1 85 ? 9.707 0.676 3.083 1.00 94.94 85 VAL A O 1
ATOM 691 N N . GLY A 1 86 ? 7.837 1.897 3.004 1.00 94.44 86 GLY A N 1
ATOM 692 C CA . GLY A 1 86 ? 7.745 2.125 4.450 1.00 94.44 86 GLY A CA 1
ATOM 693 C C . GLY A 1 86 ? 6.840 1.107 5.163 1.00 94.44 86 GLY A C 1
ATOM 694 O O . GLY A 1 86 ? 6.239 0.257 4.498 1.00 94.44 86 GLY A O 1
ATOM 695 N N . PRO A 1 87 ? 6.658 1.238 6.495 1.00 92.44 87 PRO A N 1
ATOM 696 C CA . PRO A 1 87 ? 5.824 0.333 7.294 1.00 92.44 87 PRO A CA 1
ATOM 697 C C . PRO A 1 87 ? 4.410 0.162 6.732 1.00 92.44 87 PRO A C 1
ATOM 699 O O . PRO A 1 87 ? 3.937 -0.957 6.569 1.00 92.44 87 PRO A O 1
ATOM 702 N N . TYR A 1 88 ? 3.783 1.272 6.329 1.00 92.38 88 TYR A N 1
ATOM 703 C CA . TYR A 1 88 ? 2.459 1.283 5.708 1.00 92.38 88 TYR A CA 1
ATOM 704 C C . TYR A 1 88 ? 2.379 0.377 4.469 1.00 92.38 88 TYR A C 1
ATOM 706 O O . TYR A 1 88 ? 1.527 -0.506 4.379 1.00 92.38 88 TYR A O 1
ATOM 714 N N . THR A 1 89 ? 3.285 0.585 3.508 1.00 94.06 89 THR A N 1
ATOM 715 C CA . THR A 1 89 ? 3.301 -0.165 2.245 1.00 94.06 89 THR A CA 1
ATOM 716 C C . THR A 1 89 ? 3.661 -1.628 2.488 1.00 94.06 89 THR A C 1
ATOM 718 O O . THR A 1 89 ? 3.070 -2.510 1.869 1.00 94.06 89 THR A O 1
ATOM 721 N N . ALA A 1 90 ? 4.589 -1.902 3.409 1.00 95.00 90 ALA A N 1
ATOM 722 C CA . ALA A 1 90 ? 4.944 -3.263 3.788 1.00 95.00 90 ALA A CA 1
ATOM 723 C C . ALA A 1 90 ? 3.740 -4.007 4.388 1.00 95.00 90 ALA A C 1
ATOM 725 O O . ALA A 1 90 ? 3.431 -5.113 3.948 1.00 95.00 90 ALA A O 1
ATOM 726 N N . ASP A 1 91 ? 3.003 -3.393 5.319 1.00 94.00 91 ASP A N 1
ATOM 727 C CA . ASP A 1 91 ? 1.808 -4.003 5.913 1.00 94.00 91 ASP A CA 1
ATOM 728 C C . ASP A 1 91 ? 0.676 -4.208 4.900 1.00 94.00 91 ASP A C 1
ATOM 730 O O . ASP A 1 91 ? -0.042 -5.207 4.993 1.00 94.00 91 ASP A O 1
ATOM 734 N N . LEU A 1 92 ? 0.545 -3.325 3.904 1.00 92.75 92 LEU A N 1
ATOM 735 C CA . LEU A 1 92 ? -0.389 -3.492 2.788 1.00 92.75 92 LEU A CA 1
ATOM 736 C C . LEU A 1 92 ? -0.035 -4.717 1.927 1.00 92.75 92 LEU A C 1
ATOM 738 O O . LEU A 1 92 ? -0.911 -5.530 1.623 1.00 92.75 92 LEU A O 1
ATOM 742 N N . VAL A 1 93 ? 1.244 -4.884 1.569 1.00 94.12 93 VAL A N 1
ATOM 743 C CA . VAL A 1 93 ? 1.734 -6.058 0.822 1.00 94.12 93 VAL A CA 1
ATOM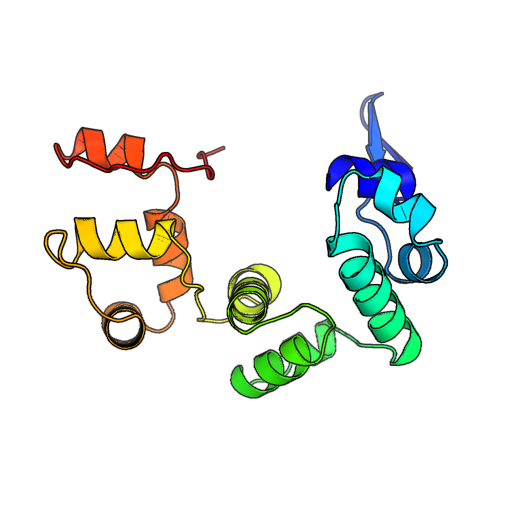 744 C C . VAL A 1 93 ? 1.551 -7.338 1.638 1.00 94.12 93 VAL A C 1
ATOM 746 O O . VAL A 1 93 ? 1.102 -8.353 1.101 1.00 94.12 93 VAL A O 1
ATOM 749 N N . LEU A 1 94 ? 1.842 -7.294 2.939 1.00 95.00 94 LEU A N 1
ATOM 750 C CA . LEU A 1 94 ? 1.649 -8.421 3.849 1.00 95.00 94 LEU A CA 1
ATOM 751 C C . LEU A 1 94 ? 0.180 -8.841 3.939 1.00 95.00 94 LEU A C 1
ATOM 753 O O . LEU A 1 94 ? -0.120 -10.032 3.833 1.00 95.00 94 LEU A O 1
ATOM 757 N N . ALA A 1 95 ? -0.724 -7.875 4.089 1.00 92.94 95 ALA A N 1
ATOM 758 C CA . ALA A 1 95 ? -2.148 -8.128 4.256 1.00 92.94 95 ALA A CA 1
ATOM 759 C C . ALA A 1 95 ? -2.776 -8.679 2.968 1.00 92.94 95 ALA A C 1
ATOM 761 O O . ALA A 1 95 ? -3.389 -9.743 2.984 1.00 92.94 95 ALA A O 1
ATOM 762 N N . ILE A 1 96 ? -2.565 -7.996 1.838 1.00 90.38 96 ILE A N 1
ATOM 763 C CA . ILE A 1 96 ? -3.249 -8.310 0.575 1.00 90.38 96 ILE A CA 1
ATOM 764 C C . ILE A 1 96 ? -2.480 -9.360 -0.232 1.00 90.38 96 ILE A C 1
ATOM 766 O O . ILE A 1 96 ? -3.051 -10.346 -0.694 1.00 90.38 96 ILE A O 1
ATOM 770 N N . GLY A 1 97 ? -1.171 -9.172 -0.407 1.00 90.69 97 GLY A N 1
ATOM 771 C CA . GLY A 1 97 ? -0.354 -10.030 -1.267 1.00 90.69 97 GLY A CA 1
ATOM 772 C C . GLY A 1 97 ? 0.051 -11.349 -0.610 1.00 90.69 97 GLY A C 1
ATOM 773 O O . GLY A 1 97 ? 0.190 -12.373 -1.289 1.00 90.69 97 GLY A O 1
ATOM 774 N N . PHE A 1 98 ? 0.306 -11.328 0.702 1.00 93.06 98 PHE A N 1
ATOM 775 C CA . PHE A 1 98 ? 0.811 -12.487 1.451 1.00 93.06 98 PHE A CA 1
ATOM 776 C C . PHE A 1 98 ? -0.231 -13.075 2.413 1.00 93.06 98 PHE A C 1
ATOM 778 O O . PHE A 1 98 ? 0.052 -14.093 3.047 1.00 93.06 98 PHE A O 1
ATOM 785 N N . ARG A 1 99 ? -1.427 -12.471 2.505 1.00 90.81 99 ARG A N 1
ATOM 786 C CA . ARG A 1 99 ? -2.547 -12.911 3.356 1.00 90.81 99 ARG A CA 1
ATOM 787 C C . ARG A 1 99 ? -2.153 -13.098 4.823 1.00 90.81 99 ARG A C 1
ATOM 789 O O . ARG A 1 99 ? -2.619 -14.014 5.500 1.00 90.81 99 ARG A O 1
ATOM 796 N N . ARG A 1 100 ? -1.260 -12.240 5.318 1.00 93.25 100 ARG A N 1
ATOM 797 C CA . ARG A 1 100 ? -0.853 -12.215 6.725 1.00 93.25 100 ARG A CA 1
ATOM 798 C C . ARG A 1 100 ? -1.860 -11.418 7.553 1.00 93.25 100 ARG A C 1
ATOM 800 O O . ARG A 1 100 ? -2.497 -10.510 7.024 1.00 93.25 100 ARG A O 1
ATOM 807 N N . PRO A 1 101 ? -2.009 -11.724 8.855 1.00 91.50 101 PRO A N 1
ATOM 808 C CA . PRO A 1 101 ? -2.911 -11.004 9.752 1.00 91.50 101 PRO A CA 1
ATOM 809 C C . PRO A 1 101 ? -2.330 -9.633 10.148 1.00 91.50 101 PRO A C 1
ATOM 811 O O . PRO A 1 101 ? -2.092 -9.346 11.323 1.00 91.50 101 PRO A O 1
ATOM 814 N N . THR A 1 102 ? -2.068 -8.789 9.156 1.00 93.00 102 THR A N 1
ATOM 815 C CA . THR A 1 102 ? -1.619 -7.400 9.288 1.00 93.00 102 THR A CA 1
ATOM 816 C C . THR A 1 102 ? -2.696 -6.464 8.759 1.00 93.00 102 THR A C 1
ATOM 818 O O . THR A 1 102 ? -3.665 -6.885 8.131 1.00 93.00 102 THR A O 1
ATOM 821 N N . PHE A 1 103 ? -2.557 -5.178 9.037 1.00 92.25 103 PHE A N 1
ATOM 822 C CA . PHE A 1 103 ? -3.395 -4.135 8.465 1.00 92.25 103 PHE A CA 1
ATOM 823 C C . PHE A 1 103 ? -2.571 -2.852 8.385 1.00 92.25 103 PHE A C 1
ATOM 825 O O . PHE A 1 103 ? -1.514 -2.759 9.005 1.00 92.25 103 PHE A O 1
ATOM 832 N N . HIS A 1 104 ? -3.043 -1.883 7.614 1.00 90.06 104 HIS A N 1
ATOM 833 C CA . HIS A 1 104 ? -2.402 -0.584 7.471 1.00 90.06 104 HIS A CA 1
ATOM 834 C C . HIS A 1 104 ? -3.317 0.503 8.035 1.00 90.06 104 HIS A C 1
ATOM 836 O O . HIS A 1 104 ? -4.541 0.370 7.999 1.00 90.06 104 HIS A O 1
ATOM 842 N N . LE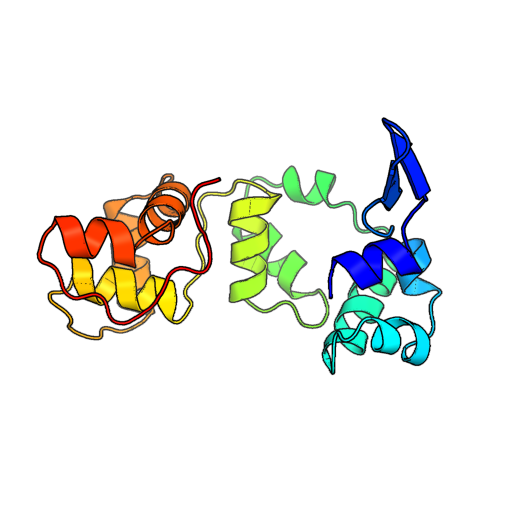U A 1 105 ? -2.713 1.577 8.547 1.00 92.25 105 LEU A N 1
ATOM 843 C CA . LEU A 1 105 ? -3.423 2.782 8.959 1.00 92.25 105 LEU A CA 1
ATOM 844 C C . LEU A 1 105 ? -3.209 3.906 7.940 1.00 92.25 105 LEU A C 1
ATOM 846 O O . LEU A 1 105 ? -2.125 4.487 7.858 1.00 92.25 105 LEU A O 1
ATOM 850 N N . ASP A 1 106 ? -4.260 4.287 7.225 1.00 92.25 106 ASP A N 1
ATOM 851 C CA . ASP A 1 106 ? -4.350 5.521 6.439 1.00 92.25 106 ASP A CA 1
ATOM 852 C C . ASP A 1 106 ? -5.391 6.489 7.035 1.00 92.25 106 ASP A C 1
ATOM 854 O O . ASP A 1 106 ? -5.880 6.309 8.155 1.00 92.25 106 ASP A O 1
ATOM 858 N N . LEU A 1 107 ? -5.659 7.591 6.337 1.00 93.00 107 LEU A N 1
ATOM 859 C CA . LEU A 1 107 ? -6.662 8.569 6.754 1.00 93.00 107 LEU A CA 1
ATOM 860 C C . LEU A 1 107 ? -8.061 7.942 6.862 1.00 93.00 107 LEU A C 1
ATOM 862 O O . LEU A 1 107 ? -8.814 8.279 7.772 1.00 93.00 107 LEU A O 1
ATOM 866 N N . PHE A 1 108 ? -8.396 7.034 5.947 1.00 94.50 108 PHE A N 1
ATOM 867 C CA . PHE A 1 108 ? -9.712 6.428 5.837 1.00 94.50 108 PHE A CA 1
ATOM 868 C C . PHE A 1 108 ? -9.951 5.394 6.934 1.00 94.50 108 PHE A C 1
ATOM 870 O O . PHE A 1 108 ? -10.972 5.435 7.613 1.00 94.50 108 PHE A O 1
ATOM 877 N N . THR A 1 109 ? -8.998 4.491 7.153 1.00 94.19 109 THR A N 1
ATOM 878 C CA . THR A 1 109 ? -9.071 3.483 8.212 1.00 94.19 109 THR A CA 1
ATOM 879 C C . THR A 1 109 ? -9.117 4.131 9.588 1.00 94.19 109 THR A C 1
ATOM 881 O O . THR A 1 109 ? -9.858 3.669 10.448 1.00 94.19 109 THR A O 1
ATOM 884 N N . ARG A 1 110 ? -8.352 5.215 9.797 1.00 95.88 110 ARG A N 1
ATOM 885 C CA . ARG A 1 110 ? -8.412 5.999 11.039 1.00 95.88 110 ARG A CA 1
ATOM 886 C C . ARG A 1 110 ? -9.801 6.586 11.226 1.00 95.88 110 ARG A C 1
ATOM 888 O O . ARG A 1 110 ? -10.369 6.428 12.295 1.00 95.88 110 ARG A O 1
ATOM 895 N N . GLU A 1 111 ? -10.359 7.194 10.182 1.00 95.69 111 GLU A N 1
ATOM 896 C CA . GLU A 1 111 ? -11.706 7.752 10.248 1.00 95.69 111 GLU A CA 1
ATOM 897 C C . GLU A 1 111 ? -12.759 6.695 10.567 1.00 95.69 111 GLU A C 1
ATOM 899 O O . GLU A 1 111 ? -13.555 6.893 11.474 1.00 95.69 111 GLU A O 1
ATOM 904 N N . ALA A 1 112 ? -12.731 5.552 9.880 1.00 95.69 112 ALA A N 1
ATOM 9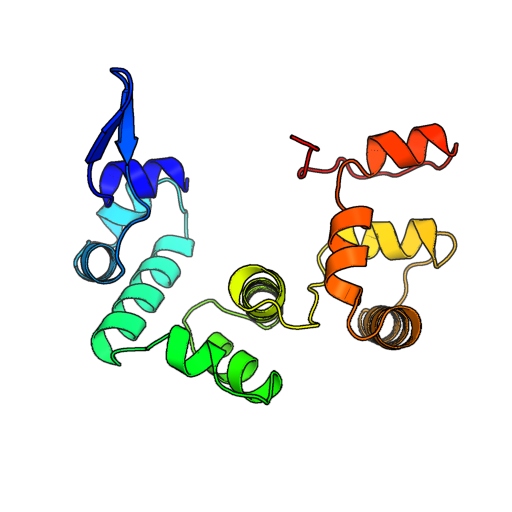05 C CA . ALA A 1 112 ? -13.648 4.452 10.157 1.00 95.69 112 ALA A CA 1
ATOM 906 C C . ALA A 1 112 ? -13.540 3.989 11.618 1.00 95.69 112 ALA A C 1
ATOM 908 O O . ALA A 1 112 ? -14.553 3.815 12.292 1.00 95.69 112 ALA A O 1
ATOM 909 N N . LEU A 1 113 ? -12.323 3.841 12.144 1.00 97.06 113 LEU A N 1
ATOM 910 C CA . LEU A 1 113 ? -12.138 3.469 13.543 1.00 97.06 113 LEU A CA 1
ATOM 911 C C . LEU A 1 113 ? -12.678 4.548 14.488 1.00 97.06 113 LEU A C 1
ATOM 913 O O . LEU A 1 113 ? -13.445 4.215 15.389 1.00 97.06 113 LEU A O 1
ATOM 917 N N . TYR A 1 114 ? -12.351 5.823 14.259 1.00 97.12 114 TYR A N 1
AT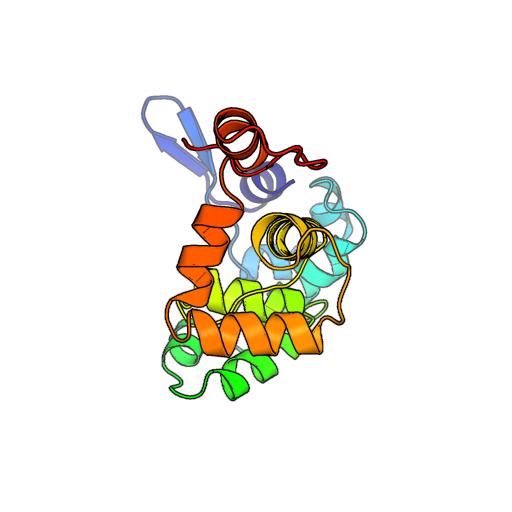OM 918 C CA . TYR A 1 114 ? -12.845 6.924 15.084 1.00 97.12 114 TYR A CA 1
ATOM 919 C C . TYR A 1 114 ? -14.372 6.973 15.100 1.00 97.12 114 TYR A C 1
ATOM 921 O O . TYR A 1 114 ? -14.966 6.968 16.174 1.00 97.12 114 TYR A O 1
ATOM 929 N N . THR A 1 115 ? -15.010 6.963 13.928 1.00 96.19 115 THR A N 1
ATOM 930 C CA . THR A 1 115 ? -16.466 7.080 13.798 1.00 96.19 115 THR A CA 1
ATOM 931 C C . THR A 1 115 ? -17.205 5.908 14.438 1.00 96.19 115 THR A C 1
ATOM 933 O O . THR A 1 115 ? -18.177 6.136 15.150 1.00 96.19 115 THR A O 1
ATOM 936 N N . PHE A 1 116 ? -16.772 4.667 14.198 1.00 96.06 116 PHE A N 1
ATOM 937 C CA . PHE A 1 116 ? -17.569 3.489 14.569 1.00 96.06 116 PHE A CA 1
ATOM 938 C C . PHE A 1 116 ? -17.169 2.838 15.895 1.00 96.06 116 PHE A C 1
ATOM 940 O O . PHE A 1 116 ? -17.926 2.017 16.406 1.00 96.06 116 PHE A O 1
ATOM 947 N N . TYR A 1 117 ? -15.992 3.156 16.441 1.00 96.62 117 TYR A N 1
ATOM 948 C CA . TYR A 1 117 ? -15.462 2.466 17.624 1.00 96.62 117 TYR A CA 1
ATOM 949 C C . TYR A 1 117 ? -14.921 3.393 18.718 1.00 96.62 117 TYR A C 1
ATOM 951 O O . TYR A 1 117 ? -14.611 2.904 19.801 1.00 96.62 117 TYR A O 1
ATOM 959 N N . PHE A 1 118 ? -14.807 4.700 18.460 1.00 96.94 118 PHE A N 1
ATOM 960 C CA . PHE A 1 118 ? -14.298 5.682 19.428 1.00 96.94 118 PHE A CA 1
ATOM 961 C C . PHE A 1 118 ? -15.188 6.933 19.529 1.00 96.94 118 PHE A C 1
ATOM 963 O O . PHE A 1 118 ? -14.712 7.992 19.933 1.00 96.94 118 PHE A O 1
ATOM 970 N N . ASP A 1 119 ? -16.466 6.843 19.150 1.00 94.12 119 ASP A N 1
ATOM 971 C CA . ASP A 1 119 ? -17.438 7.948 19.231 1.00 94.12 119 ASP A CA 1
ATOM 972 C C . ASP A 1 119 ? -16.947 9.249 18.562 1.00 94.12 119 ASP A C 1
ATOM 974 O O . ASP A 1 119 ? -17.132 10.358 19.063 1.00 94.12 119 ASP A O 1
ATOM 978 N N . GLY A 1 120 ? -16.228 9.116 17.445 1.00 94.06 120 GLY A N 1
ATOM 979 C CA . GLY A 1 120 ? -15.618 10.224 16.707 1.00 94.06 120 GLY A CA 1
ATOM 980 C C . GLY A 1 120 ? -14.350 10.813 17.340 1.00 94.06 120 GLY A C 1
ATOM 981 O O . GLY A 1 120 ? -13.744 11.716 16.755 1.00 94.06 120 GLY A O 1
ATOM 982 N N . LYS A 1 121 ? -13.900 10.320 18.501 1.00 96.06 121 LYS A N 1
ATOM 983 C CA . LYS A 1 121 ? -12.683 10.803 19.167 1.00 96.06 121 LYS A CA 1
ATOM 984 C C . LYS A 1 121 ? -11.440 10.334 18.424 1.00 96.06 121 LYS A C 1
ATOM 986 O O . LYS A 1 121 ? -11.253 9.148 18.155 1.00 96.06 121 LYS A O 1
ATOM 991 N N . LYS A 1 122 ? -10.546 11.282 18.142 1.00 96.44 122 LYS A N 1
ATOM 992 C CA . LYS A 1 122 ? -9.227 10.987 17.579 1.00 96.44 122 LYS A CA 1
ATOM 993 C C . LYS A 1 122 ? -8.309 10.498 18.690 1.00 96.44 122 LYS A C 1
ATOM 995 O O . LYS A 1 122 ? -8.028 11.240 19.627 1.00 96.44 122 LYS A O 1
ATOM 1000 N N . VAL A 1 123 ? -7.823 9.274 18.548 1.00 96.88 123 VAL A N 1
ATOM 1001 C CA . VAL A 1 123 ? -6.841 8.658 19.446 1.00 96.88 123 VAL A CA 1
ATOM 1002 C C . VAL A 1 123 ? -5.527 8.399 18.712 1.00 96.88 123 VAL A C 1
ATOM 1004 O O . VAL A 1 123 ? -5.433 8.572 17.498 1.00 96.88 123 VAL A O 1
ATOM 1007 N N . SER A 1 124 ? -4.485 8.008 19.443 1.00 97.31 124 SER A N 1
ATOM 1008 C CA . SER A 1 124 ? -3.179 7.734 18.834 1.00 97.31 124 SER A CA 1
ATOM 1009 C C . SER A 1 124 ? -3.196 6.482 17.944 1.00 97.31 124 SER A C 1
ATOM 1011 O O . SER A 1 124 ? -3.904 5.516 18.225 1.00 97.31 124 SER A O 1
ATOM 1013 N N . ASP A 1 125 ? -2.331 6.434 16.925 1.00 95.56 125 ASP A N 1
ATOM 1014 C CA . ASP A 1 125 ? -2.153 5.238 16.082 1.00 95.56 125 ASP A CA 1
ATOM 1015 C C . ASP A 1 125 ? -1.811 3.989 16.906 1.00 95.56 125 ASP A C 1
ATOM 1017 O O . ASP A 1 125 ? -2.279 2.891 16.610 1.00 95.56 125 ASP A O 1
ATOM 1021 N N . LYS A 1 126 ? -1.030 4.154 17.980 1.00 96.19 126 LYS A N 1
ATOM 1022 C CA . LYS A 1 126 ? -0.678 3.068 18.903 1.00 96.19 126 LYS A CA 1
ATOM 1023 C C . LYS A 1 126 ? -1.915 2.485 19.586 1.00 96.19 126 LYS A C 1
ATOM 1025 O O . LYS A 1 126 ? -2.006 1.271 19.769 1.00 96.19 126 LYS A O 1
ATOM 1030 N N . GLU A 1 127 ? -2.858 3.340 19.963 1.00 97.62 127 GLU A N 1
ATOM 1031 C CA . GLU A 1 127 ? -4.115 2.932 20.582 1.00 97.62 127 GLU A CA 1
ATOM 1032 C C . GLU A 1 127 ? -5.038 2.238 19.580 1.00 97.62 127 GLU A C 1
ATOM 1034 O O . GLU A 1 127 ? -5.559 1.166 19.887 1.00 97.62 127 GLU A O 1
ATOM 1039 N N . LEU A 1 128 ? -5.144 2.768 18.356 1.00 97.19 128 LEU A N 1
ATOM 1040 C CA . LEU A 1 128 ? -5.873 2.117 17.265 1.00 97.19 128 LEU A CA 1
ATOM 1041 C C . LEU A 1 128 ? -5.322 0.719 16.974 1.00 97.19 128 LEU A C 1
ATOM 1043 O O . LEU A 1 128 ? -6.087 -0.239 16.894 1.00 97.19 128 LEU A O 1
ATOM 1047 N N . ILE A 1 129 ? -3.998 0.581 16.865 1.00 95.12 129 ILE A N 1
ATOM 1048 C CA . ILE A 1 129 ? -3.344 -0.712 16.632 1.00 95.12 129 ILE A CA 1
ATOM 1049 C C . ILE A 1 129 ? -3.640 -1.683 17.767 1.00 95.12 129 ILE A C 1
ATOM 1051 O O . ILE A 1 129 ? -4.091 -2.798 17.510 1.00 95.12 129 ILE A O 1
ATOM 1055 N N . LYS A 1 130 ? -3.476 -1.250 19.021 1.00 96.94 130 LYS A N 1
ATOM 1056 C CA . LYS A 1 130 ? -3.774 -2.085 20.190 1.00 96.94 130 LYS A CA 1
ATOM 1057 C C . LYS A 1 130 ? -5.241 -2.525 20.215 1.00 96.94 130 LYS A C 1
ATOM 1059 O O . LYS A 1 130 ? -5.520 -3.680 20.539 1.00 96.94 130 LYS A O 1
ATOM 1064 N N . PHE A 1 131 ? -6.167 -1.631 19.872 1.00 97.69 131 PHE A N 1
ATOM 1065 C CA . PHE A 1 131 ? -7.591 -1.940 19.776 1.00 97.69 131 PHE A CA 1
ATOM 1066 C C . PHE A 1 131 ? -7.866 -2.986 18.693 1.00 97.69 131 PHE A C 1
ATOM 1068 O O . PHE A 1 131 ? -8.455 -4.024 18.989 1.00 97.69 131 PHE A O 1
ATOM 1075 N N . VAL A 1 132 ? -7.396 -2.749 17.467 1.00 96.88 132 VAL A N 1
ATOM 1076 C CA . VAL A 1 132 ? -7.592 -3.638 16.313 1.00 96.88 132 VAL A CA 1
ATOM 1077 C C . VAL A 1 132 ? -7.007 -5.027 16.578 1.00 96.88 132 VAL A C 1
ATOM 1079 O O . VAL A 1 132 ? -7.670 -6.043 16.341 1.00 96.88 132 VAL A O 1
ATOM 1082 N N . ASP A 1 133 ? -5.793 -5.082 17.128 1.00 95.12 133 ASP A N 1
ATOM 1083 C CA . ASP A 1 133 ? -5.118 -6.332 17.470 1.00 95.12 133 ASP A CA 1
ATOM 1084 C C . ASP A 1 133 ? -5.886 -7.118 18.535 1.00 95.12 133 ASP A C 1
ATOM 1086 O O . ASP A 1 133 ? -6.114 -8.316 18.360 1.00 95.12 133 ASP A O 1
ATOM 1090 N N . LYS A 1 134 ? -6.342 -6.451 19.602 1.00 97.19 134 LYS A N 1
ATOM 1091 C CA . LYS A 1 134 ? -7.114 -7.088 20.678 1.00 97.19 134 LYS A CA 1
ATOM 1092 C C . LYS A 1 134 ? -8.504 -7.527 20.213 1.00 97.19 134 LYS A C 1
ATOM 1094 O O . LYS A 1 134 ? -8.970 -8.591 20.608 1.00 97.19 134 LYS A O 1
ATOM 1099 N N . ARG A 1 135 ? -9.188 -6.705 19.413 1.00 97.25 135 ARG A N 1
ATOM 1100 C CA . ARG A 1 135 ? -10.596 -6.909 19.043 1.00 97.25 135 ARG A CA 1
ATOM 1101 C C . ARG A 1 135 ? -10.767 -7.950 17.944 1.00 97.25 135 ARG A C 1
ATOM 1103 O O . ARG A 1 135 ? -11.713 -8.733 18.013 1.00 97.25 135 ARG A O 1
ATOM 1110 N N . TRP A 1 136 ? -9.893 -7.943 16.938 1.00 96.81 136 TRP A N 1
ATOM 1111 C CA . TRP A 1 136 ? -10.058 -8.769 15.735 1.00 96.81 136 TRP A CA 1
ATOM 1112 C C . TRP A 1 136 ? -8.929 -9.774 15.517 1.00 96.81 136 TRP A C 1
ATOM 1114 O O . TRP A 1 136 ? -9.126 -10.741 14.778 1.00 96.81 136 TRP A O 1
ATOM 1124 N N . GLY A 1 137 ? -7.765 -9.597 16.151 1.00 94.94 137 GLY A N 1
ATOM 1125 C CA . GLY A 1 137 ? -6.652 -10.542 16.068 1.00 94.94 137 GLY A CA 1
ATOM 1126 C C . GLY A 1 137 ? -6.340 -10.932 14.622 1.00 94.94 137 GLY A C 1
ATOM 1127 O O . GLY A 1 137 ? -6.122 -10.078 13.763 1.00 94.94 137 GLY A O 1
ATOM 1128 N N . LYS A 1 138 ? -6.376 -12.233 14.312 1.00 94.81 138 LYS A N 1
ATOM 1129 C CA . LYS A 1 138 ? -6.096 -12.740 12.956 1.00 94.81 138 LYS A CA 1
ATOM 1130 C C . LYS A 1 138 ? -7.054 -12.234 11.864 1.00 94.81 138 LYS A C 1
ATOM 1132 O O . LYS A 1 138 ? -6.692 -12.245 10.691 1.00 94.81 138 LYS A O 1
ATOM 1137 N N . TRP A 1 139 ? -8.244 -11.764 12.233 1.00 95.44 139 TRP A N 1
ATOM 1138 C CA . TRP A 1 139 ? -9.275 -11.291 11.306 1.00 95.44 139 TRP A CA 1
ATOM 1139 C C . TRP A 1 139 ? -9.181 -9.800 10.986 1.00 95.44 139 TRP A C 1
ATOM 1141 O O . TRP A 1 139 ? -9.938 -9.320 10.144 1.00 95.44 139 TRP A O 1
ATOM 1151 N N . LYS A 1 140 ? -8.240 -9.071 11.602 1.00 94.81 140 LYS A N 1
ATOM 1152 C CA . LYS A 1 140 ? -8.109 -7.614 11.465 1.00 94.81 140 LYS A CA 1
ATOM 1153 C C . LYS A 1 140 ? -8.139 -7.128 10.014 1.00 94.81 140 LYS A C 1
ATOM 1155 O O . LYS A 1 140 ? -8.856 -6.185 9.712 1.00 94.81 140 LYS A O 1
ATOM 1160 N N . HIS A 1 141 ? -7.445 -7.810 9.099 1.00 93.19 141 HIS A N 1
ATOM 1161 C CA . HIS A 1 141 ? -7.439 -7.432 7.685 1.00 93.19 141 HIS A CA 1
ATOM 1162 C C . HIS A 1 141 ? -8.836 -7.501 7.053 1.00 93.19 141 HIS A C 1
ATOM 1164 O O . HIS A 1 141 ? -9.247 -6.566 6.375 1.00 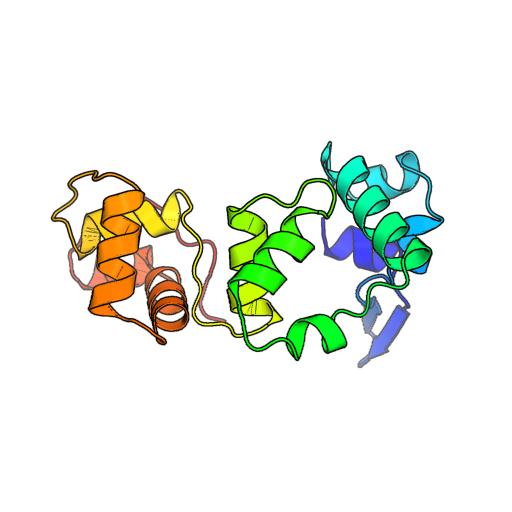93.19 141 HIS A O 1
ATOM 1170 N N . HIS A 1 142 ? -9.566 -8.591 7.301 1.00 93.19 142 HIS A N 1
ATOM 1171 C CA . HIS A 1 142 ? -10.893 -8.822 6.731 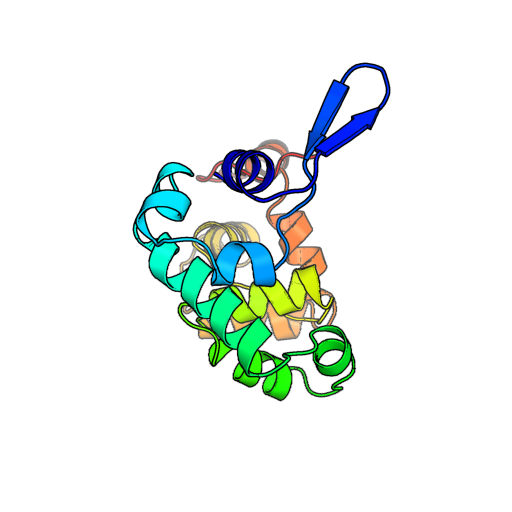1.00 93.19 142 HIS A CA 1
ATOM 1172 C C . HIS A 1 142 ? -11.898 -7.804 7.266 1.00 93.19 142 HIS A C 1
ATOM 1174 O O . HIS A 1 142 ? -12.669 -7.238 6.498 1.00 93.19 142 HIS A O 1
ATOM 1180 N N . VAL A 1 143 ? -11.845 -7.518 8.569 1.00 94.81 143 VAL A N 1
ATOM 1181 C CA . VAL A 1 143 ? -12.707 -6.495 9.168 1.00 94.81 143 VAL A CA 1
ATOM 1182 C C . VAL A 1 143 ? -12.382 -5.118 8.601 1.00 94.81 143 VAL A C 1
ATOM 1184 O O . VAL A 1 143 ? -13.298 -4.397 8.220 1.00 94.81 143 VAL A O 1
ATOM 1187 N N . MET A 1 144 ? -11.099 -4.771 8.465 1.00 93.38 144 MET A N 1
ATOM 1188 C CA . MET A 1 144 ? -10.705 -3.507 7.843 1.00 93.38 144 MET A CA 1
ATOM 1189 C C . MET A 1 144 ? -11.179 -3.409 6.391 1.00 93.38 144 MET A C 1
ATOM 1191 O O . MET A 1 144 ? -11.689 -2.364 6.012 1.00 93.38 144 MET A O 1
ATOM 1195 N N . LEU A 1 145 ? -11.078 -4.482 5.601 1.00 91.69 145 LEU A N 1
ATOM 1196 C CA . LEU A 1 145 ? -11.584 -4.513 4.226 1.00 91.69 145 LEU A CA 1
ATOM 1197 C C . LEU A 1 145 ? -13.095 -4.241 4.167 1.00 91.69 145 LEU A C 1
ATOM 1199 O O . LEU A 1 145 ? -13.547 -3.456 3.337 1.00 91.69 145 LEU A O 1
ATOM 1203 N N . LEU A 1 146 ? -13.876 -4.852 5.061 1.00 92.00 146 LEU A N 1
ATOM 1204 C CA . LEU A 1 146 ? -15.321 -4.617 5.145 1.00 92.00 146 LEU A CA 1
ATOM 1205 C C . LEU A 1 146 ? -15.637 -3.189 5.600 1.00 92.00 146 LEU A C 1
ATOM 1207 O O . LEU A 1 146 ? -16.474 -2.521 4.998 1.00 92.00 146 LEU A O 1
ATOM 1211 N N . LEU A 1 147 ? -14.931 -2.697 6.622 1.00 92.62 147 LEU A N 1
ATOM 1212 C CA . LEU A 1 147 ? -15.114 -1.343 7.141 1.00 92.62 147 LEU A CA 1
ATOM 1213 C C . LEU A 1 147 ? -14.786 -0.269 6.111 1.00 92.62 147 LEU A C 1
ATOM 1215 O O . LEU A 1 147 ? -15.370 0.808 6.186 1.00 92.62 147 LEU A O 1
ATOM 1219 N N . THR A 1 148 ? -13.874 -0.536 5.173 1.00 91.38 148 THR A N 1
ATOM 1220 C CA . THR A 1 148 ? -13.479 0.424 4.137 1.00 91.38 148 THR A CA 1
ATOM 1221 C C . THR A 1 148 ? -14.201 0.260 2.805 1.00 91.38 148 THR A C 1
ATOM 1223 O O . THR A 1 148 ? -14.073 1.131 1.946 1.00 91.38 148 THR A O 1
ATOM 1226 N N . THR A 1 149 ? -15.006 -0.788 2.625 1.00 92.06 149 THR A N 1
ATOM 1227 C CA . THR A 1 149 ? -15.789 -1.003 1.398 1.00 92.06 149 THR A CA 1
ATOM 1228 C C . THR A 1 149 ? -17.162 -0.346 1.524 1.00 92.06 149 THR A C 1
ATOM 1230 O O . THR A 1 149 ? -17.918 -0.655 2.444 1.00 92.06 149 THR A O 1
ATOM 1233 N N . ASN A 1 150 ? -17.505 0.556 0.594 1.00 90.88 150 ASN A N 1
ATOM 1234 C CA . ASN A 1 150 ? -18.785 1.288 0.568 1.00 90.88 150 ASN A CA 1
ATOM 1235 C C . ASN A 1 150 ? -19.182 1.970 1.898 1.00 90.88 150 ASN A C 1
ATOM 1237 O O . ASN A 1 150 ? -20.373 2.093 2.197 1.00 90.88 150 ASN A O 1
ATOM 1241 N N . THR A 1 151 ? -18.210 2.400 2.706 1.00 93.12 151 THR A N 1
ATOM 1242 C CA . THR A 1 151 ? -18.430 2.923 4.067 1.00 93.12 151 THR A CA 1
ATOM 1243 C C . THR A 1 151 ? -19.470 4.021 4.131 1.00 93.12 151 THR A C 1
ATOM 1245 O O . THR A 1 151 ? -20.401 3.935 4.921 1.00 93.12 151 THR A O 1
ATOM 1248 N N . ASP A 1 152 ? -19.378 5.015 3.252 1.00 90.75 152 ASP A N 1
ATOM 1249 C CA . ASP A 1 152 ? -20.331 6.121 3.173 1.00 90.75 152 ASP A CA 1
ATOM 1250 C C . ASP A 1 152 ? -21.763 5.650 2.871 1.00 90.75 152 ASP A C 1
ATOM 1252 O O . ASP A 1 152 ? -22.730 6.212 3.385 1.00 90.75 152 ASP A O 1
ATOM 1256 N N . THR A 1 153 ? -21.911 4.578 2.088 1.00 91.31 153 THR A N 1
ATOM 1257 C CA . THR A 1 153 ? -23.220 4.034 1.713 1.00 91.31 153 THR A CA 1
ATOM 1258 C C . THR A 1 153 ? -23.880 3.313 2.881 1.00 91.31 153 THR A C 1
ATOM 1260 O O . THR A 1 153 ? -25.055 3.556 3.160 1.00 91.31 153 THR A O 1
ATOM 1263 N N . TRP A 1 154 ? -23.164 2.417 3.567 1.00 93.25 154 TRP A N 1
ATOM 1264 C CA . TRP A 1 154 ? -23.761 1.682 4.684 1.00 93.25 154 TRP A CA 1
ATOM 1265 C C . TRP A 1 154 ? -23.833 2.522 5.963 1.00 93.25 154 TRP A C 1
ATOM 1267 O O . TRP A 1 154 ? -24.815 2.396 6.688 1.00 93.25 154 TRP A O 1
ATOM 1277 N N . ALA A 1 155 ? -22.899 3.448 6.200 1.00 93.69 155 ALA A N 1
ATOM 1278 C CA . ALA A 1 155 ? -22.971 4.380 7.327 1.00 93.69 155 ALA A CA 1
ATOM 1279 C C . ALA A 1 155 ? -24.240 5.238 7.262 1.00 93.69 155 ALA A C 1
ATOM 1281 O O . ALA A 1 155 ? -24.972 5.342 8.246 1.00 93.69 155 ALA A O 1
ATOM 1282 N N . LYS A 1 156 ? -24.574 5.746 6.066 1.00 92.69 156 LYS A N 1
ATOM 1283 C CA . LYS A 1 156 ? -25.818 6.489 5.829 1.00 92.69 156 LYS A CA 1
ATOM 1284 C C . LYS A 1 156 ? -27.063 5.660 6.160 1.00 92.69 156 LYS A C 1
ATOM 1286 O O . LYS A 1 156 ? -28.000 6.193 6.745 1.00 92.69 156 LYS A O 1
ATOM 1291 N N . LYS A 1 157 ? -27.078 4.365 5.819 1.00 94.06 157 LYS A N 1
ATOM 1292 C CA . LYS A 1 157 ? -28.194 3.456 6.154 1.00 94.06 157 LYS A CA 1
ATOM 1293 C C . LYS A 1 157 ? -28.355 3.244 7.661 1.00 94.06 157 LYS A C 1
ATOM 1295 O O . LYS A 1 157 ? -29.461 2.967 8.105 1.00 94.06 157 LYS A O 1
ATOM 1300 N N . LEU A 1 158 ? -27.277 3.392 8.429 1.00 93.62 158 LEU A N 1
ATOM 1301 C CA . LEU A 1 158 ? -27.289 3.324 9.892 1.00 93.62 158 LEU A CA 1
ATOM 1302 C C . LEU A 1 158 ? -27.604 4.675 10.558 1.00 93.62 158 LEU A C 1
ATOM 1304 O O . LEU A 1 158 ? -27.576 4.762 11.780 1.00 93.62 158 LEU A O 1
ATOM 1308 N N . GLY A 1 159 ? -27.859 5.739 9.786 1.00 93.94 159 GLY A N 1
ATOM 1309 C CA . GLY A 1 159 ? -28.038 7.089 10.330 1.00 93.94 159 GLY A CA 1
ATOM 1310 C C . GLY A 1 159 ? -26.746 7.718 10.865 1.00 93.94 159 GLY A C 1
ATOM 1311 O O . GLY A 1 159 ? -26.801 8.727 11.564 1.00 93.94 159 GLY A O 1
ATOM 1312 N N . ILE A 1 160 ? -25.582 7.149 10.540 1.00 93.06 160 ILE A N 1
ATOM 1313 C CA . ILE A 1 160 ? -24.277 7.632 10.996 1.00 93.06 160 ILE A CA 1
ATOM 1314 C C . ILE A 1 160 ? -23.663 8.520 9.911 1.00 93.06 160 ILE A C 1
ATOM 1316 O O . ILE A 1 160 ? -23.505 8.109 8.759 1.00 93.06 160 ILE A O 1
ATOM 1320 N N . SER A 1 161 ? -23.278 9.741 10.286 1.00 90.00 161 SER A N 1
ATOM 1321 C CA . SER A 1 161 ? -22.543 10.642 9.397 1.00 90.00 161 SER A CA 1
ATOM 1322 C C . SER A 1 161 ? -21.089 10.185 9.258 1.00 90.00 161 SER A C 1
ATOM 1324 O O . SER A 1 161 ? -20.368 10.079 10.249 1.00 90.00 161 SER A O 1
ATOM 1326 N N . PHE A 1 162 ? -20.649 9.928 8.025 1.00 93.25 162 PHE A N 1
ATOM 1327 C CA . PHE A 1 162 ? -19.274 9.550 7.704 1.00 93.25 162 PHE A CA 1
ATOM 1328 C C . PHE A 1 162 ? -18.704 10.513 6.660 1.00 93.25 162 PHE A C 1
ATOM 1330 O O . PHE A 1 162 ? -19.277 10.691 5.585 1.00 93.25 162 PHE A O 1
ATOM 1337 N N . ARG A 1 163 ? -17.583 11.169 6.981 1.00 89.88 163 ARG A N 1
ATOM 1338 C CA . ARG A 1 163 ? -17.104 12.331 6.207 1.00 89.88 163 ARG A CA 1
ATOM 1339 C C . ARG A 1 163 ? -16.338 11.990 4.927 1.00 89.88 163 ARG A C 1
ATOM 1341 O O . ARG A 1 163 ? -16.154 12.866 4.086 1.00 89.88 163 ARG A O 1
ATOM 1348 N N . LEU A 1 164 ? -15.838 10.763 4.787 1.00 92.00 164 LEU A N 1
ATOM 1349 C CA . LEU A 1 164 ? -15.035 10.344 3.634 1.00 92.00 164 LEU A CA 1
ATOM 1350 C C . LEU A 1 164 ? -15.871 9.497 2.675 1.00 92.00 164 LEU A C 1
ATOM 1352 O O . LEU A 1 164 ? -16.748 8.756 3.097 1.00 92.00 164 LEU A O 1
ATOM 1356 N N . LYS A 1 165 ? -15.570 9.559 1.377 1.00 88.06 165 LYS A N 1
ATOM 1357 C CA . LYS A 1 165 ? -16.163 8.650 0.386 1.00 88.06 165 LYS A CA 1
ATOM 1358 C C . LYS A 1 165 ? -15.234 7.474 0.155 1.00 88.06 165 LYS A C 1
ATOM 1360 O O . LYS A 1 165 ? -14.040 7.687 -0.073 1.00 88.06 165 LYS A O 1
ATOM 1365 N N . SER A 1 166 ? -15.757 6.252 0.209 1.00 84.44 166 SER A N 1
ATOM 1366 C CA . SER A 1 166 ? -14.934 5.083 -0.083 1.00 84.44 166 SER A CA 1
ATOM 1367 C C . SER A 1 166 ? -14.538 5.062 -1.561 1.00 84.44 166 SER A C 1
ATOM 1369 O O . SER A 1 166 ? -15.370 5.216 -2.457 1.00 84.44 166 SER A O 1
ATOM 1371 N N . GLY A 1 167 ? -13.243 4.862 -1.816 1.00 77.25 167 GLY A N 1
ATOM 1372 C CA . GLY A 1 167 ? -12.735 4.551 -3.154 1.00 77.25 167 GLY A CA 1
ATOM 1373 C C . GLY A 1 167 ? -12.926 3.079 -3.534 1.00 77.25 167 GLY A C 1
ATOM 1374 O O . GLY A 1 167 ? -12.918 2.750 -4.718 1.00 77.25 167 GLY A O 1
ATOM 1375 N N . ALA A 1 168 ? -13.117 2.202 -2.544 1.00 75.44 168 ALA A N 1
ATOM 1376 C CA . ALA A 1 168 ? -13.379 0.783 -2.734 1.00 75.44 168 ALA A CA 1
ATOM 1377 C C . ALA A 1 168 ? -14.895 0.566 -2.811 1.00 75.44 168 ALA A C 1
ATOM 1379 O O . ALA A 1 168 ? -15.579 0.418 -1.795 1.00 75.44 168 ALA A O 1
ATOM 1380 N N . LYS A 1 169 ? -15.423 0.585 -4.037 1.00 66.25 169 LYS A N 1
ATOM 1381 C CA . LYS A 1 169 ? -16.823 0.243 -4.286 1.00 66.25 169 LYS A CA 1
ATOM 1382 C C . LYS A 1 169 ? -16.981 -1.270 -4.378 1.00 66.25 169 LYS A C 1
ATOM 1384 O O . LYS A 1 169 ? -16.109 -1.927 -4.943 1.00 66.25 169 LYS A O 1
ATOM 1389 N N . SER A 1 170 ? -18.076 -1.820 -3.851 1.00 61.59 170 SER A N 1
ATOM 1390 C CA . SER A 1 170 ? -18.437 -3.208 -4.173 1.00 61.59 170 SER A CA 1
ATOM 1391 C C . SER A 1 170 ? -18.597 -3.334 -5.686 1.00 61.59 170 SER A C 1
ATOM 1393 O O . SER A 1 170 ? -19.337 -2.547 -6.280 1.00 61.59 170 SER A O 1
ATOM 1395 N N . SER A 1 171 ? -17.879 -4.288 -6.275 1.00 48.78 171 SER A N 1
ATOM 1396 C CA . SER A 1 171 ? -18.073 -4.745 -7.654 1.00 48.78 171 SER A CA 1
ATOM 1397 C C . SER A 1 171 ? -19.478 -5.280 -7.868 1.00 48.78 171 SER A C 1
ATOM 1399 O O . SER A 1 171 ? -19.932 -6.003 -6.950 1.00 48.78 171 SER A O 1
#

pLDDT: mean 93.72, std 5.72, range [48.78, 98.0]

Organism: NCBI:txid412755

Secondary structure (DSSP, 8-state):
-HHHHHHHHS-EEEETTEEEEPPPPHHHHHHS-HHHHHTTS-GGGHHHHHHHHHHHHHTT--HHHHHT-S-HHHHHHHHHTSTT--HHHHHHIIIIIS--S-----HHHHHHHHHHHSTT----HHHHHHHHHHHHGGGHHHHHHHHHBSHHHHHHHTT----SPPSB---

Foldseek 3Di:
DQQLQQVQAFDWDDDPNDIGGDRHQLVSLLPDDLVSQCVSVPPPCSVLSNQQSVCCVVVVDDVVVLLPDPDLVVSLVVQCVRPPDDSQNSQVCCCPVSVFLGHHDDPQLQQLCLQPPVVVDRDDPVVVVVCLCVPQNSCSSVVSVVSLEQVCPVCVVVVGDRDDGRPHYDD

Radius of gyration: 19.03 Å; chains: 1; bounding box: 48×32×51 Å

InterPro domains:
  IPR003265 HhH-GPD domain [PF00730] (16-136)
  IPR003265 HhH-GPD domain [SM00478] (11-149)
  IPR003265 HhH-GPD domain [cd00056] (24-146)
  IPR011257 DNA glycosylase [SSF48150] (4-147)
  IPR023170 Helix-hairpin-helix, base-excision DNA repair, C-terminal [G3DSA:1.10.1670.10] (104-160)
  IPR052054 Oxidative DNA damage repair enzyme [PTHR10242] (1-100)